Protein AF-A0A660VES6-F1 (afdb_monomer)

pLDDT: mean 96.34, std 6.21, range [49.94, 98.88]

Mean predicted aligned error: 2.84 Å

Structure (mmCIF, N/CA/C/O backbone):
data_AF-A0A660VES6-F1
#
_entry.id   AF-A0A660VES6-F1
#
loop_
_atom_site.group_PDB
_atom_site.id
_atom_site.type_symbol
_atom_site.label_atom_id
_atom_site.label_alt_id
_atom_site.label_comp_id
_atom_site.label_asym_id
_atom_site.label_entity_id
_atom_site.label_seq_id
_atom_site.pdbx_PDB_ins_code
_atom_site.Cartn_x
_atom_site.Cartn_y
_atom_site.Cartn_z
_atom_site.occupancy
_atom_site.B_iso_or_equiv
_atom_site.auth_seq_id
_atom_site.auth_comp_id
_atom_site.auth_asym_id
_atom_site.auth_atom_id
_atom_site.pdbx_PDB_model_num
ATOM 1 N N . MET A 1 1 ? -10.863 10.731 23.048 1.00 49.94 1 MET A N 1
ATOM 2 C CA . MET A 1 1 ? -9.936 10.332 21.973 1.00 49.94 1 MET A CA 1
ATOM 3 C C . MET A 1 1 ? -10.599 10.732 20.669 1.00 49.94 1 MET A C 1
ATOM 5 O O . MET A 1 1 ? -11.791 10.454 20.571 1.00 49.94 1 MET A O 1
ATOM 9 N N . PRO A 1 2 ? -9.935 11.431 19.735 1.00 53.72 2 PRO A N 1
ATOM 10 C CA . PRO A 1 2 ? -10.483 11.530 18.385 1.00 53.72 2 PRO A CA 1
ATOM 11 C C . PRO A 1 2 ? -10.665 10.105 17.840 1.00 53.72 2 PRO A C 1
ATOM 13 O O . PRO A 1 2 ? -9.830 9.239 18.099 1.00 53.72 2 PRO A O 1
ATOM 16 N N . SER A 1 3 ? -11.803 9.832 17.202 1.00 79.38 3 SER A N 1
ATOM 17 C CA . SER A 1 3 ? -12.035 8.557 16.523 1.00 79.38 3 SER A CA 1
ATOM 18 C C . SER A 1 3 ? -11.126 8.499 15.301 1.00 79.38 3 SER A C 1
ATOM 20 O O . SER A 1 3 ? -11.218 9.372 14.438 1.00 79.38 3 SER A O 1
ATOM 22 N N . THR A 1 4 ? -10.248 7.505 15.240 1.00 88.25 4 THR A N 1
ATOM 23 C CA . THR A 1 4 ? -9.456 7.222 14.043 1.00 88.25 4 THR A CA 1
ATOM 24 C C . THR A 1 4 ? -10.366 6.724 12.921 1.00 88.25 4 THR A C 1
ATOM 26 O O . THR A 1 4 ? -11.401 6.112 13.184 1.00 88.25 4 THR A O 1
ATOM 29 N N . HIS A 1 5 ? -9.992 6.994 11.673 1.00 95.56 5 HIS A N 1
ATOM 30 C CA . HIS A 1 5 ? -10.683 6.507 10.482 1.00 95.56 5 HIS A CA 1
ATOM 31 C C . HIS A 1 5 ? -10.002 5.220 9.999 1.00 95.56 5 HIS A C 1
ATOM 33 O O . HIS A 1 5 ? -8.825 5.283 9.632 1.00 95.56 5 HIS A O 1
ATOM 39 N N . PRO A 1 6 ? -10.697 4.067 9.993 1.00 97.75 6 PRO A N 1
ATOM 40 C CA . PRO A 1 6 ? -10.146 2.813 9.492 1.00 97.75 6 PRO A CA 1
ATOM 41 C C . PRO A 1 6 ? -9.957 2.860 7.971 1.00 97.75 6 PRO A C 1
ATOM 43 O O . PRO A 1 6 ? -10.928 2.958 7.217 1.00 97.75 6 PRO A O 1
ATOM 46 N N . LEU A 1 7 ? -8.707 2.786 7.523 1.00 98.50 7 LEU A N 1
ATOM 47 C CA . LEU A 1 7 ? -8.313 2.805 6.119 1.00 98.50 7 LEU A CA 1
ATOM 48 C C . LEU A 1 7 ? -7.777 1.438 5.708 1.00 98.50 7 LEU A C 1
ATOM 50 O O . LEU A 1 7 ? -6.801 0.955 6.286 1.00 98.50 7 LEU A O 1
ATOM 54 N N . LEU A 1 8 ? -8.382 0.848 4.682 1.00 98.56 8 LEU A N 1
ATOM 55 C CA . LEU A 1 8 ? -7.771 -0.237 3.922 1.00 98.56 8 LEU A CA 1
ATOM 56 C C . LEU A 1 8 ? -7.265 0.377 2.622 1.00 98.56 8 LEU A C 1
ATOM 58 O O . LEU A 1 8 ? -8.055 0.959 1.884 1.00 98.56 8 LEU A O 1
ATOM 62 N N . ILE A 1 9 ? -5.958 0.314 2.393 1.00 98.75 9 ILE A N 1
ATOM 63 C CA . ILE A 1 9 ? -5.313 0.998 1.266 1.00 98.75 9 ILE A CA 1
ATOM 64 C C . ILE A 1 9 ? -5.015 -0.032 0.178 1.00 98.75 9 ILE A C 1
ATOM 66 O O . ILE A 1 9 ? -4.273 -0.973 0.443 1.00 98.75 9 ILE A O 1
ATOM 70 N N . ASP A 1 10 ? -5.557 0.148 -1.025 1.00 98.69 10 ASP A N 1
ATOM 71 C CA . ASP A 1 10 ? -5.202 -0.640 -2.209 1.00 98.69 10 ASP A CA 1
ATOM 72 C C . ASP A 1 10 ? -4.255 0.169 -3.092 1.00 98.69 10 ASP A C 1
ATOM 74 O O . ASP A 1 10 ? -4.619 1.230 -3.594 1.00 98.69 10 ASP A O 1
ATOM 78 N N . CYS A 1 11 ? -3.016 -0.292 -3.268 1.00 98.12 11 CYS A N 1
ATOM 79 C CA . CYS A 1 11 ? -2.034 0.484 -4.018 1.00 98.12 11 CYS A CA 1
ATOM 80 C C . CYS A 1 11 ? -1.067 -0.355 -4.851 1.00 98.12 11 CYS A C 1
ATOM 82 O O . CYS A 1 11 ? -0.785 -1.529 -4.594 1.00 98.12 11 CYS A O 1
ATOM 84 N N . ASP A 1 12 ? -0.503 0.293 -5.863 1.00 98.38 12 ASP A N 1
ATOM 85 C CA . ASP A 1 12 ? 0.587 -0.196 -6.691 1.00 98.38 12 ASP A CA 1
ATOM 86 C C . ASP A 1 12 ? 1.862 0.599 -6.393 1.00 98.38 12 ASP A C 1
ATOM 88 O O . ASP A 1 12 ? 2.485 1.154 -7.294 1.00 98.38 12 ASP A O 1
ATOM 92 N N . THR A 1 13 ? 2.272 0.593 -5.112 1.00 98.38 13 THR A N 1
ATOM 93 C CA . THR A 1 13 ? 3.335 1.418 -4.505 1.00 98.38 13 THR A CA 1
ATOM 94 C C . THR A 1 13 ? 4.441 1.917 -5.441 1.00 98.38 13 THR A C 1
ATOM 96 O O . THR A 1 13 ? 5.532 1.332 -5.558 1.00 98.38 13 THR A O 1
ATOM 99 N N . GLY A 1 14 ? 4.128 3.063 -6.042 1.00 97.44 14 GLY A N 1
ATOM 100 C CA . GLY A 1 14 ? 4.993 3.977 -6.749 1.00 97.44 14 GLY A CA 1
ATOM 101 C C . GLY A 1 14 ? 5.508 5.106 -5.849 1.00 97.44 14 GLY A C 1
ATOM 102 O O . GLY A 1 14 ? 5.615 4.969 -4.630 1.00 97.44 14 GLY A O 1
ATOM 103 N N . ILE A 1 15 ? 5.851 6.247 -6.452 1.00 98.00 15 ILE A N 1
ATOM 104 C CA . ILE A 1 15 ? 6.484 7.374 -5.754 1.00 98.00 15 ILE A CA 1
ATOM 105 C C . ILE A 1 15 ? 5.446 8.096 -4.893 1.00 98.00 15 ILE A C 1
ATOM 107 O O . ILE A 1 15 ? 5.684 8.371 -3.722 1.00 98.00 15 ILE A O 1
ATOM 111 N N . ASP A 1 16 ? 4.301 8.405 -5.483 1.00 98.12 16 ASP A N 1
ATOM 112 C CA . ASP A 1 16 ? 3.153 9.049 -4.857 1.00 98.12 16 ASP A CA 1
ATOM 113 C C . ASP A 1 16 ? 2.445 8.135 -3.856 1.00 98.12 16 ASP A C 1
ATOM 115 O O . ASP A 1 16 ? 2.157 8.585 -2.749 1.00 98.12 16 ASP A O 1
ATOM 119 N N . ASP A 1 17 ? 2.266 6.849 -4.158 1.00 98.50 17 ASP A N 1
ATOM 120 C CA . ASP A 1 17 ? 1.737 5.879 -3.189 1.00 98.50 17 ASP A CA 1
ATOM 121 C C . ASP A 1 17 ? 2.617 5.763 -1.940 1.00 98.50 17 ASP A C 1
ATOM 123 O O . ASP A 1 17 ? 2.117 5.701 -0.819 1.00 98.50 17 ASP A O 1
ATOM 127 N N . ALA A 1 18 ? 3.945 5.756 -2.109 1.00 98.44 18 ALA A N 1
ATOM 128 C CA . ALA A 1 18 ? 4.863 5.745 -0.977 1.00 98.44 18 ALA A CA 1
ATOM 129 C C . ALA A 1 18 ? 4.666 6.995 -0.108 1.00 98.44 18 ALA A C 1
ATOM 131 O O . ALA A 1 18 ? 4.634 6.893 1.117 1.00 98.44 18 ALA A O 1
ATOM 132 N N . LEU A 1 19 ? 4.472 8.168 -0.720 1.00 98.31 19 LEU A N 1
ATOM 133 C CA . LEU A 1 19 ? 4.145 9.393 0.012 1.00 98.31 19 LEU A CA 1
ATOM 134 C C . LEU A 1 19 ? 2.778 9.299 0.707 1.00 98.31 19 LEU A C 1
ATOM 136 O O . LEU A 1 19 ? 2.658 9.748 1.846 1.00 98.31 19 LEU A O 1
ATOM 140 N N . ALA A 1 20 ? 1.775 8.690 0.071 1.00 98.50 20 ALA A N 1
ATOM 141 C CA . ALA A 1 20 ? 0.453 8.478 0.655 1.00 98.50 20 ALA A CA 1
ATOM 142 C C . ALA A 1 20 ? 0.506 7.537 1.870 1.00 98.50 20 ALA A C 1
ATOM 144 O O . ALA A 1 20 ? -0.061 7.858 2.914 1.00 98.50 20 ALA A O 1
ATOM 145 N N . LEU A 1 21 ? 1.253 6.431 1.782 1.00 98.56 21 LEU A N 1
ATOM 146 C CA . LEU A 1 21 ? 1.487 5.508 2.898 1.00 98.56 21 LEU A CA 1
ATOM 147 C C . LEU A 1 21 ? 2.201 6.201 4.063 1.00 98.56 21 LEU A C 1
ATOM 149 O O . LEU A 1 21 ? 1.782 6.060 5.210 1.00 98.56 21 LEU A O 1
ATOM 153 N N . LEU A 1 22 ? 3.247 6.987 3.782 1.00 98.44 22 LEU A N 1
ATOM 154 C CA . LEU A 1 22 ? 3.959 7.763 4.804 1.00 98.44 22 LEU A CA 1
ATOM 155 C C . LEU A 1 22 ? 3.044 8.801 5.466 1.00 98.44 22 LEU A C 1
ATOM 157 O O . LEU A 1 22 ? 3.084 8.972 6.685 1.00 98.44 22 LEU A O 1
ATOM 161 N N . TYR A 1 23 ? 2.204 9.475 4.678 1.00 98.25 23 TYR A N 1
ATOM 162 C CA . TYR A 1 23 ? 1.238 10.447 5.180 1.00 98.25 23 TYR A CA 1
ATOM 163 C C . TYR A 1 23 ? 0.183 9.786 6.073 1.00 98.25 23 TYR A C 1
ATOM 165 O O . TYR A 1 23 ? -0.053 10.250 7.188 1.00 98.25 23 TYR A O 1
ATOM 173 N N . ALA A 1 24 ? -0.405 8.674 5.623 1.00 98.00 24 ALA A N 1
ATOM 174 C CA . ALA A 1 24 ? -1.383 7.913 6.393 1.00 98.00 24 ALA A CA 1
ATOM 175 C C . ALA A 1 24 ? -0.772 7.361 7.691 1.00 98.00 24 ALA A C 1
ATOM 177 O O . ALA A 1 24 ? -1.372 7.500 8.753 1.00 98.00 24 ALA A O 1
ATOM 178 N N . ALA A 1 25 ? 0.446 6.812 7.640 1.00 97.56 25 ALA A N 1
ATOM 179 C CA . ALA A 1 25 ? 1.132 6.273 8.814 1.00 97.56 25 ALA A CA 1
ATOM 180 C C . ALA A 1 25 ? 1.513 7.353 9.843 1.00 97.56 25 ALA A C 1
ATOM 182 O O . ALA A 1 25 ? 1.587 7.061 11.036 1.00 97.56 25 ALA A O 1
ATOM 183 N N . GLY A 1 26 ? 1.762 8.585 9.389 1.00 96.81 26 GLY A N 1
ATOM 184 C CA . GLY A 1 26 ? 2.052 9.736 10.245 1.00 96.81 26 GLY A CA 1
ATOM 185 C C . GLY A 1 26 ? 0.815 10.497 10.739 1.00 96.81 26 GLY A C 1
ATOM 186 O O . GLY A 1 26 ? 0.955 11.390 11.577 1.00 96.81 26 GLY A O 1
ATOM 187 N N . SER A 1 27 ? -0.380 10.181 10.234 1.00 96.44 27 SER A N 1
ATOM 188 C CA . SER A 1 27 ? -1.619 10.869 10.598 1.00 96.44 27 SER A CA 1
ATOM 189 C C . SER A 1 27 ? -2.233 10.279 11.867 1.00 96.44 27 SER A C 1
ATOM 191 O O . SER A 1 27 ? -2.531 9.090 11.931 1.00 96.44 27 SER A O 1
ATOM 193 N N . ALA A 1 28 ? -2.495 11.124 12.866 1.00 95.00 28 ALA A N 1
ATOM 194 C CA . ALA A 1 28 ? -3.174 10.711 14.098 1.00 95.00 28 ALA A CA 1
ATOM 195 C C . ALA A 1 28 ? -4.664 10.375 13.890 1.00 95.00 28 ALA A C 1
ATOM 197 O O . ALA A 1 28 ? -5.271 9.746 14.754 1.00 95.00 28 ALA A O 1
ATOM 198 N N . ASP A 1 29 ? -5.239 10.788 12.758 1.00 95.38 29 ASP A N 1
ATOM 199 C CA . ASP A 1 29 ? -6.648 10.569 12.427 1.00 95.38 29 ASP A CA 1
ATOM 200 C C . ASP A 1 29 ? -6.868 9.291 11.602 1.00 95.38 29 ASP A C 1
ATOM 202 O O . ASP A 1 29 ? -8.018 8.947 11.325 1.00 95.38 29 ASP A O 1
ATOM 206 N N . ALA A 1 30 ? -5.798 8.590 11.204 1.00 96.94 30 ALA A N 1
ATOM 207 C CA . ALA A 1 30 ? -5.855 7.401 10.358 1.00 96.94 30 ALA A CA 1
ATOM 208 C C . ALA A 1 30 ? -5.471 6.128 11.126 1.00 96.94 30 ALA A C 1
ATOM 210 O O . ALA A 1 30 ? -4.456 6.067 11.818 1.00 96.94 30 ALA A O 1
ATOM 211 N N . GLU A 1 31 ? -6.263 5.075 10.945 1.00 97.56 31 GLU A N 1
ATOM 212 C CA . GLU A 1 31 ? -5.931 3.709 11.346 1.00 97.56 31 GLU A CA 1
ATOM 213 C C . GLU A 1 31 ? -5.767 2.876 10.075 1.00 97.56 31 GLU A C 1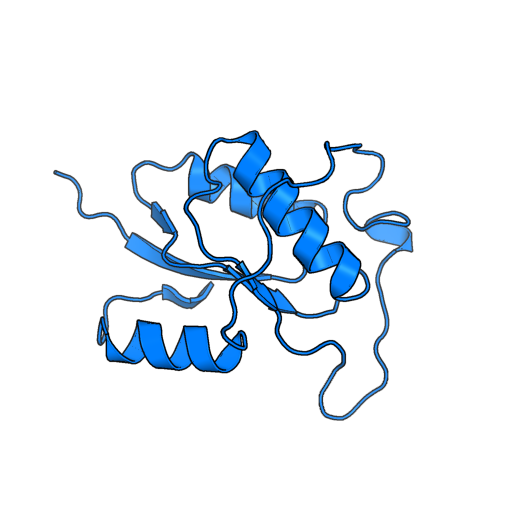
ATOM 215 O O . GLU A 1 31 ? -6.753 2.480 9.464 1.00 97.56 31 GLU A O 1
ATOM 220 N N . ILE A 1 32 ? -4.531 2.604 9.659 1.00 98.31 32 ILE A N 1
ATOM 221 C CA . ILE A 1 32 ? -4.292 1.683 8.541 1.00 98.31 32 ILE A CA 1
ATOM 222 C C . ILE A 1 32 ? -4.571 0.260 9.033 1.00 98.31 32 ILE A C 1
ATOM 224 O O . ILE A 1 32 ? -3.795 -0.270 9.830 1.00 98.31 32 ILE A O 1
ATOM 228 N N . VAL A 1 33 ? -5.673 -0.339 8.573 1.00 97.94 33 VAL A N 1
ATOM 229 C CA . VAL A 1 33 ? -6.074 -1.705 8.956 1.00 97.94 33 VAL A CA 1
ATOM 230 C C . VAL A 1 33 ? -5.317 -2.774 8.169 1.00 97.94 33 VAL A C 1
ATOM 232 O O . VAL A 1 33 ? -5.109 -3.877 8.662 1.00 97.94 33 VAL A O 1
ATOM 235 N N . GLY A 1 34 ? -4.873 -2.434 6.962 1.00 98.50 34 GLY A N 1
ATOM 236 C CA . GLY A 1 34 ? -4.140 -3.311 6.060 1.00 98.50 34 GLY A CA 1
ATOM 237 C C . GLY A 1 34 ? -3.842 -2.597 4.748 1.00 98.50 34 GLY A C 1
ATOM 238 O O . GLY A 1 34 ? -4.466 -1.579 4.429 1.00 98.50 34 GLY A O 1
ATOM 239 N N . VAL A 1 35 ? -2.877 -3.128 4.001 1.00 98.88 35 VAL A N 1
ATOM 240 C CA . VAL A 1 35 ? -2.544 -2.643 2.659 1.00 98.88 35 VAL A CA 1
ATOM 241 C C . VAL A 1 35 ? -2.639 -3.798 1.672 1.00 98.88 35 VAL A C 1
ATOM 243 O O . VAL A 1 35 ? -1.938 -4.800 1.815 1.00 98.88 35 VAL A O 1
ATOM 246 N N . SER A 1 36 ? -3.485 -3.666 0.659 1.00 98.75 36 SER A N 1
ATOM 247 C CA . SER A 1 36 ? -3.499 -4.562 -0.489 1.00 98.75 36 SER A CA 1
ATOM 248 C C . SER A 1 36 ? -2.606 -4.028 -1.604 1.00 98.75 36 SER A C 1
ATOM 250 O O . SER A 1 36 ? -2.552 -2.832 -1.878 1.00 98.75 36 SER A O 1
ATOM 252 N N . CYS A 1 37 ? -1.881 -4.936 -2.254 1.00 98.81 37 CYS A N 1
ATOM 253 C CA . CYS A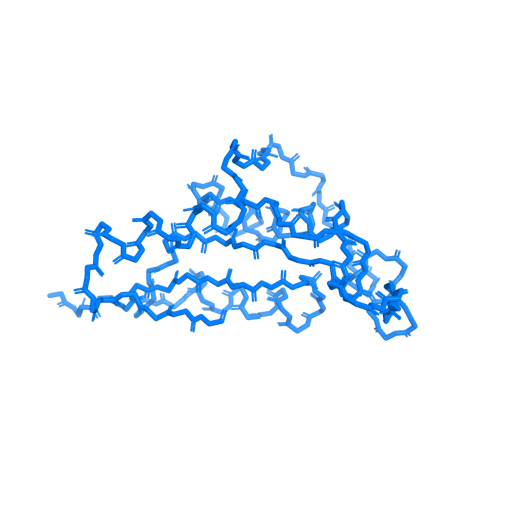 1 37 ? -0.972 -4.608 -3.344 1.00 98.81 37 CYS A CA 1
ATOM 254 C C . CYS A 1 37 ? -1.482 -5.143 -4.681 1.00 98.81 37 CYS A C 1
ATOM 256 O O . CYS A 1 37 ? -1.740 -6.343 -4.816 1.00 98.81 37 CYS A O 1
ATOM 258 N N . VAL A 1 38 ? -1.493 -4.300 -5.709 1.00 98.38 38 VAL A N 1
ATOM 259 C CA . VAL A 1 38 ? -1.816 -4.686 -7.091 1.00 98.38 38 VAL A CA 1
ATOM 260 C C . VAL A 1 38 ? -0.683 -4.293 -8.044 1.00 98.38 38 VAL A C 1
ATOM 262 O O . VAL A 1 38 ? 0.086 -3.379 -7.772 1.00 98.38 38 VAL A O 1
ATOM 265 N N . ALA A 1 39 ? -0.512 -5.019 -9.153 1.00 98.12 39 ALA A N 1
ATOM 266 C CA . ALA A 1 39 ? 0.449 -4.618 -10.182 1.00 98.12 39 ALA A CA 1
ATOM 267 C C . ALA A 1 39 ? -0.055 -3.407 -10.981 1.00 98.12 39 ALA A C 1
ATOM 269 O O . ALA A 1 39 ? -1.193 -3.402 -11.456 1.00 98.12 39 ALA A O 1
ATOM 270 N N . GLY A 1 40 ? 0.838 -2.455 -11.233 1.00 97.25 40 GLY A N 1
ATOM 271 C CA . GLY A 1 40 ? 0.542 -1.240 -11.986 1.00 97.25 40 GLY A CA 1
ATOM 272 C C . GLY A 1 40 ? 1.830 -0.497 -12.305 1.00 97.25 40 GLY A C 1
ATOM 273 O O . GLY A 1 40 ? 2.491 -0.857 -13.278 1.00 97.25 40 GLY A O 1
ATOM 274 N N . ASN A 1 41 ? 2.227 0.467 -11.473 1.00 98.06 41 ASN A N 1
ATOM 275 C CA . ASN A 1 41 ? 3.456 1.256 -11.625 1.00 98.06 41 ASN A CA 1
ATOM 276 C C . ASN A 1 41 ? 4.688 0.398 -11.950 1.00 98.06 41 ASN A C 1
ATOM 278 O O . ASN A 1 41 ? 5.435 0.708 -12.881 1.00 98.06 41 ASN A O 1
ATOM 282 N N . VAL A 1 42 ? 4.849 -0.721 -11.241 1.00 97.62 42 VAL A N 1
ATOM 283 C CA . VAL A 1 42 ? 5.791 -1.810 -11.544 1.00 97.62 42 VAL A CA 1
ATOM 284 C C . VAL A 1 42 ? 5.138 -3.170 -11.257 1.00 97.62 42 VAL A C 1
ATOM 286 O O . VAL A 1 42 ? 3.977 -3.254 -10.845 1.00 97.62 42 VAL A O 1
ATOM 289 N N . GLU A 1 43 ? 5.857 -4.261 -11.510 1.00 98.00 43 GLU A N 1
ATOM 290 C CA . GLU A 1 43 ? 5.382 -5.619 -11.260 1.00 98.00 43 GLU A CA 1
ATOM 291 C C . GLU A 1 43 ? 5.113 -5.862 -9.769 1.00 98.00 43 GLU A C 1
ATOM 293 O O . GLU A 1 43 ? 5.834 -5.378 -8.893 1.00 98.00 43 GLU A O 1
ATOM 298 N N . LEU A 1 44 ? 4.109 -6.695 -9.476 1.00 98.25 44 LEU A N 1
ATOM 299 C CA . LEU A 1 44 ? 3.645 -6.971 -8.112 1.00 98.25 44 LEU A CA 1
ATOM 300 C C . LEU A 1 44 ? 4.759 -7.302 -7.094 1.00 98.25 44 LEU A C 1
ATOM 302 O O . LEU A 1 44 ? 4.689 -6.785 -5.981 1.00 98.25 44 LEU A O 1
ATOM 306 N N . PRO A 1 45 ? 5.808 -8.095 -7.410 1.00 97.62 45 PRO A N 1
ATOM 307 C CA . PRO A 1 45 ? 6.880 -8.351 -6.446 1.00 97.62 45 PRO A CA 1
ATOM 308 C C . PRO A 1 45 ? 7.620 -7.082 -6.004 1.00 97.62 45 PRO A C 1
ATOM 310 O O . PRO A 1 45 ? 8.011 -6.972 -4.841 1.00 97.62 45 PRO A O 1
ATOM 313 N N . HIS A 1 46 ? 7.797 -6.114 -6.909 1.00 97.56 46 HIS A N 1
ATOM 314 C CA . HIS A 1 46 ? 8.378 -4.819 -6.567 1.00 97.56 46 HIS A CA 1
ATOM 315 C C . HIS A 1 46 ? 7.419 -4.000 -5.707 1.00 97.56 46 HIS A C 1
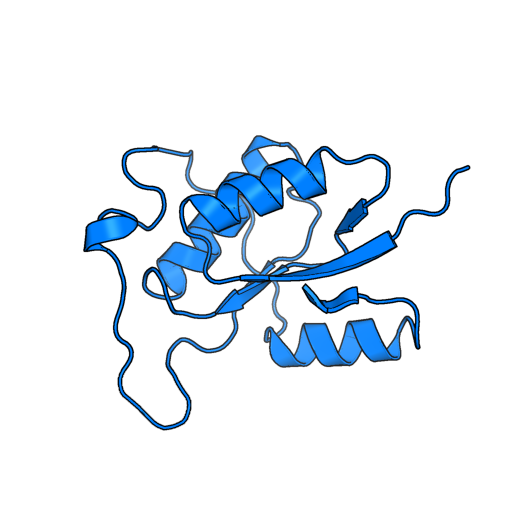ATOM 317 O O . HIS A 1 46 ? 7.861 -3.449 -4.704 1.00 97.56 46 HIS A O 1
ATOM 323 N N . ILE A 1 47 ? 6.124 -3.994 -6.032 1.00 98.38 47 ILE A N 1
ATOM 324 C CA . ILE A 1 47 ? 5.092 -3.302 -5.248 1.00 98.38 47 ILE A CA 1
ATOM 325 C C . ILE A 1 47 ? 5.037 -3.800 -3.808 1.00 98.38 47 ILE A C 1
ATOM 327 O O . ILE A 1 47 ? 5.160 -3.005 -2.878 1.00 98.38 47 ILE A O 1
ATOM 331 N N . VAL A 1 48 ? 4.928 -5.113 -3.610 1.00 98.62 48 VAL A N 1
ATOM 332 C CA . VAL A 1 48 ? 4.874 -5.718 -2.273 1.00 98.62 48 VAL A CA 1
ATOM 333 C C . VAL A 1 48 ? 6.134 -5.374 -1.481 1.00 98.62 48 VAL A C 1
ATOM 335 O O . VAL A 1 48 ? 6.050 -4.926 -0.338 1.00 98.62 48 VAL A O 1
ATOM 338 N N . ARG A 1 49 ? 7.314 -5.512 -2.102 1.00 98.38 49 ARG A N 1
ATOM 339 C CA . ARG A 1 49 ? 8.587 -5.130 -1.478 1.00 98.38 49 ARG A CA 1
ATOM 340 C C . ARG A 1 49 ? 8.597 -3.651 -1.085 1.00 98.38 49 ARG A C 1
ATOM 342 O O . ARG A 1 49 ? 8.993 -3.336 0.029 1.00 98.38 49 ARG A O 1
ATOM 349 N N . ASN A 1 50 ? 8.189 -2.760 -1.987 1.00 98.44 50 ASN A N 1
ATOM 350 C CA . ASN A 1 50 ? 8.190 -1.317 -1.752 1.00 98.44 50 ASN A CA 1
ATOM 351 C C . ASN A 1 50 ? 7.239 -0.943 -0.612 1.00 98.44 50 ASN A C 1
ATOM 353 O O . ASN A 1 50 ? 7.643 -0.206 0.281 1.00 98.44 50 ASN A O 1
ATOM 357 N N . THR A 1 51 ? 6.027 -1.503 -0.607 1.00 98.75 51 THR A N 1
ATOM 358 C CA . THR A 1 51 ? 5.020 -1.305 0.445 1.00 98.75 51 THR A CA 1
ATOM 359 C C . THR A 1 51 ? 5.583 -1.687 1.813 1.00 98.75 51 THR A C 1
ATOM 361 O O . THR A 1 51 ? 5.593 -0.874 2.735 1.00 98.75 51 THR A O 1
ATOM 364 N N . LEU A 1 52 ? 6.134 -2.903 1.928 1.00 98.75 52 LEU A N 1
ATOM 365 C CA . LEU A 1 52 ? 6.746 -3.399 3.163 1.00 98.75 52 LEU A CA 1
ATOM 366 C C . LEU A 1 52 ? 7.917 -2.512 3.609 1.00 98.75 52 LEU A C 1
ATOM 368 O O . LEU A 1 52 ? 7.983 -2.129 4.774 1.00 98.75 52 LEU A O 1
ATOM 372 N N . SER A 1 53 ? 8.818 -2.147 2.689 1.00 98.50 53 SER A N 1
ATOM 373 C CA . SER A 1 53 ? 9.961 -1.277 2.990 1.00 98.50 53 SER A CA 1
ATOM 374 C C . SER A 1 53 ? 9.531 0.109 3.477 1.00 98.50 53 SER A C 1
ATOM 376 O O . SER A 1 53 ? 10.142 0.636 4.404 1.00 98.50 53 SER A O 1
ATOM 378 N N . VAL A 1 54 ? 8.504 0.709 2.867 1.00 98.50 54 VAL A N 1
ATOM 379 C CA . VAL A 1 54 ? 7.985 2.030 3.256 1.00 98.50 54 VAL A CA 1
ATOM 380 C C . VAL A 1 54 ? 7.362 1.980 4.649 1.00 98.50 54 VAL A C 1
ATOM 382 O O . VAL A 1 54 ? 7.652 2.846 5.473 1.00 98.50 54 VAL A O 1
ATOM 385 N N . LEU A 1 55 ? 6.561 0.955 4.946 1.00 98.62 55 LEU A N 1
ATOM 386 C CA . LEU A 1 55 ? 5.951 0.785 6.266 1.00 98.62 55 LEU A CA 1
ATOM 387 C C . LEU A 1 55 ? 6.996 0.473 7.349 1.00 98.62 55 LEU A C 1
ATOM 389 O O . LEU A 1 55 ? 6.966 1.075 8.422 1.00 98.62 55 LEU A O 1
ATOM 393 N N . GLU A 1 56 ? 7.965 -0.409 7.074 1.00 98.31 56 GLU A N 1
ATOM 394 C CA . GLU A 1 56 ? 9.049 -0.727 8.018 1.00 98.31 56 GLU A CA 1
ATOM 395 C C . GLU A 1 56 ? 9.931 0.500 8.304 1.00 98.31 56 GLU A C 1
ATOM 397 O O . GLU A 1 56 ? 10.334 0.706 9.450 1.00 98.31 56 GLU A O 1
ATOM 402 N N . LEU A 1 57 ? 10.169 1.361 7.304 1.00 97.50 57 LEU A N 1
ATOM 403 C CA . LEU A 1 57 ? 10.936 2.603 7.462 1.00 97.50 57 LEU A CA 1
ATOM 404 C C . LEU A 1 57 ? 10.347 3.530 8.536 1.00 97.50 57 LEU A C 1
ATOM 406 O O . LEU A 1 57 ? 11.100 4.190 9.251 1.00 97.50 57 LEU A O 1
ATOM 410 N N . VAL A 1 58 ? 9.019 3.562 8.667 1.00 97.19 58 VAL A N 1
ATOM 411 C CA . VAL A 1 58 ? 8.306 4.363 9.679 1.00 97.19 58 VAL A CA 1
ATOM 412 C C . VAL A 1 58 ? 7.878 3.546 10.899 1.00 97.19 58 VAL A C 1
ATOM 414 O O . VAL A 1 58 ? 7.038 3.985 11.681 1.00 97.19 58 VAL A O 1
ATOM 417 N N . GLY A 1 59 ? 8.464 2.361 11.091 1.00 97.19 59 GLY A N 1
ATOM 418 C CA . GLY A 1 59 ? 8.215 1.517 12.260 1.00 97.19 59 GLY A CA 1
ATOM 419 C C . GLY A 1 59 ? 6.835 0.860 12.279 1.00 97.19 59 GLY A C 1
ATOM 420 O O . GLY A 1 59 ? 6.400 0.423 13.340 1.00 97.19 59 GLY A O 1
ATOM 421 N N . ARG A 1 60 ? 6.158 0.773 11.128 1.00 97.94 60 ARG A N 1
ATOM 422 C CA . ARG A 1 60 ? 4.820 0.187 10.972 1.00 97.94 60 ARG A CA 1
ATOM 423 C C . ARG A 1 60 ? 4.828 -1.202 10.332 1.00 97.94 60 ARG A C 1
ATOM 425 O O . ARG A 1 60 ? 3.950 -1.556 9.551 1.00 97.94 60 ARG A O 1
ATOM 432 N N . ALA A 1 61 ? 5.828 -2.010 10.679 1.00 97.88 61 ALA A N 1
ATOM 433 C CA . ALA A 1 61 ? 5.910 -3.409 10.253 1.00 97.88 61 ALA A CA 1
ATOM 434 C C . ALA A 1 61 ? 4.806 -4.307 10.863 1.00 97.88 61 ALA A C 1
ATOM 436 O O . ALA A 1 61 ? 4.744 -5.490 10.542 1.00 97.88 61 ALA A O 1
ATOM 437 N N . ASP A 1 62 ? 3.965 -3.763 11.752 1.00 97.50 62 ASP A N 1
ATOM 438 C CA . ASP A 1 62 ? 2.765 -4.401 12.303 1.00 97.50 62 ASP A CA 1
ATOM 439 C C . ASP A 1 62 ? 1.601 -4.485 11.304 1.00 97.50 62 ASP A C 1
ATOM 441 O O . ASP A 1 62 ? 0.731 -5.337 11.466 1.00 97.50 62 ASP A O 1
ATOM 445 N N . ILE A 1 63 ? 1.574 -3.616 10.288 1.00 98.44 63 ILE A N 1
ATOM 446 C CA . ILE A 1 63 ? 0.494 -3.576 9.300 1.00 98.44 63 ILE A CA 1
ATOM 447 C C . ILE A 1 63 ? 0.654 -4.742 8.322 1.00 98.44 63 ILE A C 1
ATOM 449 O O . ILE A 1 63 ? 1.710 -4.918 7.708 1.00 98.44 63 ILE A O 1
ATOM 453 N N . GLU A 1 64 ? -0.414 -5.515 8.133 1.00 98.50 64 GLU A N 1
ATOM 454 C CA . GLU A 1 64 ? -0.434 -6.587 7.142 1.00 98.50 64 GLU A CA 1
ATOM 455 C C . GLU A 1 64 ? -0.442 -6.018 5.718 1.00 98.50 64 GLU A C 1
ATOM 457 O O . GLU A 1 64 ? -1.269 -5.173 5.370 1.00 98.50 64 GLU A O 1
ATOM 462 N N . VAL A 1 65 ? 0.465 -6.529 4.884 1.00 98.88 65 VAL A N 1
ATOM 463 C CA . VAL A 1 65 ? 0.511 -6.252 3.445 1.00 98.88 65 VAL A CA 1
ATOM 464 C C . VAL A 1 65 ? 0.105 -7.515 2.694 1.00 98.88 65 VAL A C 1
ATOM 466 O O . VAL A 1 65 ? 0.814 -8.517 2.776 1.00 98.88 65 VAL A O 1
ATOM 469 N N . ALA A 1 66 ? -1.000 -7.488 1.955 1.00 98.81 66 ALA A N 1
ATOM 470 C CA . ALA A 1 66 ? -1.477 -8.626 1.170 1.00 98.81 66 ALA A CA 1
ATOM 471 C C . ALA A 1 66 ? -1.177 -8.449 -0.320 1.00 98.81 66 ALA A C 1
ATOM 473 O O . ALA 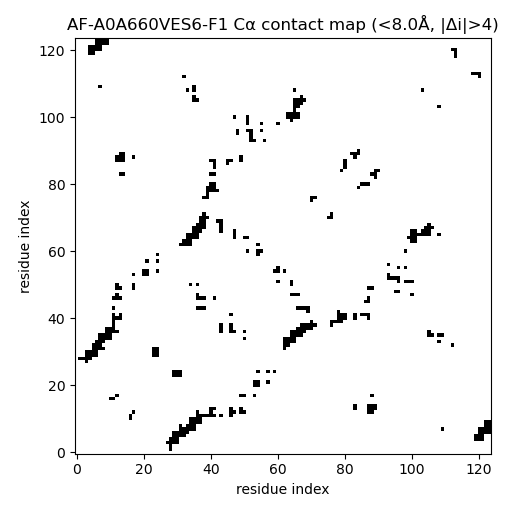A 1 66 ? -1.474 -7.419 -0.924 1.00 98.81 66 ALA A O 1
ATOM 474 N N . ALA A 1 67 ? -0.614 -9.485 -0.939 1.00 98.75 67 ALA A N 1
ATOM 475 C CA . ALA A 1 67 ? -0.403 -9.502 -2.379 1.00 98.75 67 ALA A CA 1
ATOM 476 C C . ALA A 1 67 ? -1.719 -9.821 -3.104 1.00 98.75 67 ALA A C 1
ATOM 478 O O . ALA A 1 67 ? -2.406 -10.784 -2.769 1.00 98.75 67 ALA A O 1
ATOM 479 N N . GLY A 1 68 ? -2.057 -9.017 -4.108 1.00 98.50 68 GLY A N 1
ATOM 480 C CA . GLY A 1 68 ? -3.238 -9.192 -4.943 1.00 98.50 68 GLY A CA 1
ATOM 481 C C . GLY A 1 68 ? -2.908 -9.620 -6.365 1.00 98.50 68 GLY A C 1
ATOM 482 O O . GLY A 1 68 ? -2.051 -10.466 -6.631 1.00 98.50 68 GLY A O 1
ATOM 483 N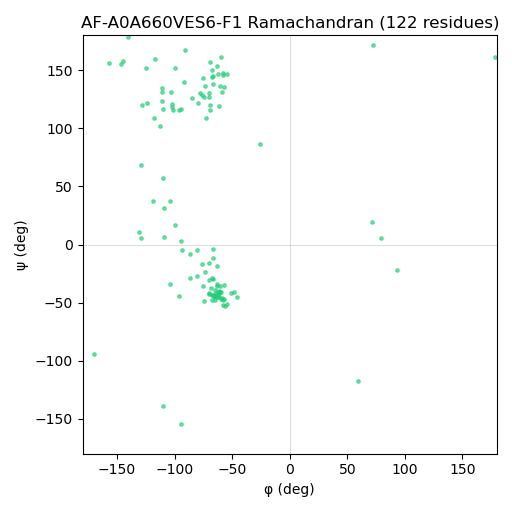 N . ARG A 1 69 ? -3.622 -9.038 -7.331 1.00 97.88 69 ARG A N 1
ATOM 484 C CA . ARG A 1 69 ? -3.483 -9.413 -8.741 1.00 97.88 69 ARG A CA 1
ATOM 485 C C . ARG A 1 69 ? -2.185 -8.874 -9.344 1.00 97.88 69 ARG A C 1
ATOM 487 O O . ARG A 1 69 ? -1.930 -7.675 -9.360 1.00 97.88 69 ARG A O 1
ATOM 494 N N . GLY A 1 70 ? -1.414 -9.777 -9.952 1.00 98.12 70 GLY A N 1
ATOM 495 C CA . GLY A 1 70 ? -0.198 -9.438 -10.701 1.00 98.12 70 GLY A CA 1
ATOM 496 C C . GLY A 1 70 ? -0.431 -8.932 -12.130 1.00 98.12 70 GLY A C 1
ATOM 497 O O . GLY A 1 70 ? 0.528 -8.579 -12.808 1.00 98.12 70 GLY A O 1
ATOM 498 N N . ALA A 1 71 ? -1.677 -8.927 -12.613 1.00 97.56 71 ALA A N 1
ATOM 499 C CA . ALA A 1 71 ? -2.025 -8.475 -13.956 1.00 97.56 71 ALA A CA 1
ATOM 500 C C . ALA A 1 71 ? -3.502 -8.037 -14.043 1.00 97.56 71 ALA A C 1
ATOM 502 O O . ALA A 1 71 ? -4.330 -8.523 -13.265 1.00 97.56 71 ALA A O 1
ATOM 503 N N . PRO A 1 72 ? -3.861 -7.174 -15.014 1.00 97.81 72 PRO A N 1
ATOM 504 C CA . PRO A 1 72 ? -5.249 -6.797 -15.261 1.00 97.81 72 PRO A CA 1
ATOM 505 C C . PRO A 1 72 ? -6.115 -7.989 -15.695 1.00 97.81 72 PRO A C 1
ATOM 507 O O . PRO A 1 72 ? -5.641 -8.918 -16.342 1.00 97.81 72 PRO A O 1
ATOM 510 N N . ILE A 1 73 ? -7.421 -7.918 -15.424 1.00 97.81 73 ILE A N 1
ATOM 511 C CA . ILE A 1 73 ? -8.377 -9.010 -15.702 1.00 97.81 73 ILE A CA 1
ATOM 512 C C . ILE A 1 73 ? -8.470 -9.357 -17.198 1.00 97.81 73 ILE A C 1
ATOM 514 O O . ILE A 1 73 ? -8.586 -10.526 -17.554 1.00 97.81 73 ILE A O 1
ATOM 518 N N . ALA A 1 74 ? -8.451 -8.349 -18.075 1.00 97.44 74 ALA A N 1
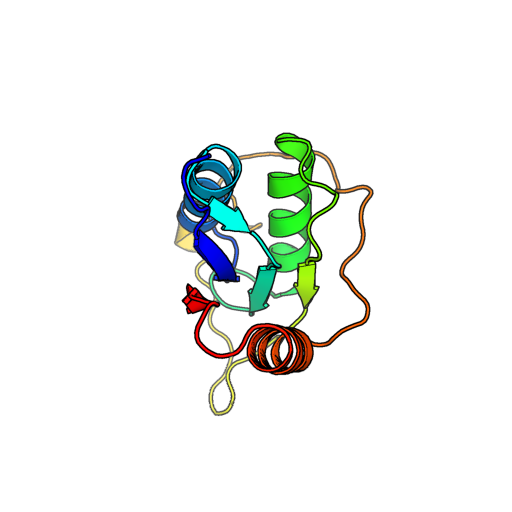ATOM 519 C CA . ALA A 1 74 ? -8.804 -8.516 -19.491 1.00 97.44 74 ALA A CA 1
ATOM 520 C C . ALA A 1 74 ? -7.769 -7.946 -20.476 1.00 97.44 74 ALA A C 1
ATOM 522 O O . ALA A 1 74 ? -8.019 -7.906 -21.680 1.00 97.44 74 ALA A O 1
ATOM 523 N N . ARG A 1 75 ? -6.619 -7.465 -19.992 1.00 97.19 75 ARG A N 1
ATOM 524 C CA . ARG A 1 75 ? -5.576 -6.866 -20.838 1.00 97.19 75 ARG A CA 1
ATOM 525 C C . ARG A 1 75 ? -4.180 -7.156 -20.286 1.00 97.19 75 ARG A C 1
ATOM 527 O O . ARG A 1 75 ? -4.055 -7.359 -19.081 1.00 97.19 75 ARG A O 1
ATOM 534 N N . PRO A 1 76 ? -3.131 -7.137 -21.128 1.00 97.81 76 PRO A N 1
ATOM 535 C CA . PRO A 1 76 ? -1.760 -7.250 -20.647 1.00 97.81 76 PRO A CA 1
ATOM 536 C C . PRO A 1 76 ? -1.419 -6.138 -19.650 1.00 97.81 76 PRO A C 1
ATOM 538 O O . PRO A 1 76 ? -1.884 -5.003 -19.803 1.00 97.81 76 PRO A O 1
ATOM 541 N N . LEU A 1 77 ? -0.579 -6.461 -18.664 1.00 97.69 77 LEU A N 1
ATOM 542 C CA . LEU A 1 77 ? 0.022 -5.464 -17.782 1.00 97.69 77 LEU A CA 1
ATOM 543 C C . LEU A 1 77 ? 0.870 -4.495 -18.618 1.00 97.69 77 LEU A C 1
ATOM 545 O O . LEU A 1 77 ? 1.614 -4.909 -19.508 1.00 97.69 77 LEU A O 1
ATOM 549 N N . ARG A 1 78 ? 0.749 -3.204 -18.321 1.00 97.00 78 ARG A N 1
ATOM 550 C CA . ARG A 1 78 ? 1.652 -2.159 -18.800 1.00 97.00 78 ARG A CA 1
ATOM 551 C C . ARG A 1 78 ? 2.094 -1.371 -17.580 1.00 97.00 78 ARG A C 1
ATOM 553 O O . ARG A 1 78 ? 1.230 -0.848 -16.884 1.00 97.00 78 ARG A O 1
ATOM 560 N N . THR A 1 79 ? 3.397 -1.346 -17.334 1.00 97.38 79 THR A N 1
ATOM 561 C CA . THR A 1 79 ? 3.997 -0.651 -16.194 1.00 97.38 79 THR A CA 1
ATOM 562 C C . THR A 1 79 ? 4.378 0.784 -16.552 1.00 97.38 79 THR A C 1
ATOM 564 O O . THR A 1 79 ? 4.385 1.151 -17.730 1.00 97.38 79 THR A O 1
ATOM 567 N N . ALA A 1 80 ? 4.687 1.587 -15.534 1.00 95.44 80 ALA A N 1
ATOM 568 C CA . ALA A 1 80 ? 5.065 2.997 -15.643 1.00 95.44 80 ALA A CA 1
ATOM 569 C C . ALA A 1 80 ? 6.492 3.244 -15.113 1.00 95.44 80 ALA A C 1
ATOM 571 O O . ALA A 1 80 ? 6.776 4.252 -14.464 1.00 95.44 80 ALA A O 1
ATOM 572 N N . ALA A 1 81 ? 7.411 2.302 -15.360 1.00 91.94 81 ALA A N 1
ATOM 573 C CA . ALA A 1 81 ? 8.794 2.362 -14.874 1.00 91.94 81 ALA A CA 1
ATOM 574 C C . ALA A 1 81 ? 9.599 3.558 -15.430 1.00 91.94 81 ALA A C 1
ATOM 576 O O . ALA A 1 81 ? 10.616 3.945 -14.858 1.00 91.94 81 ALA A O 1
ATOM 577 N N . ASP A 1 82 ? 9.149 4.163 -16.528 1.00 94.12 82 ASP A N 1
ATOM 578 C CA . ASP A 1 82 ? 9.672 5.419 -17.073 1.00 94.12 82 ASP A CA 1
ATOM 579 C C . ASP A 1 82 ? 9.374 6.629 -16.172 1.00 94.12 82 ASP A C 1
ATOM 581 O O . ASP A 1 82 ? 10.164 7.571 -16.129 1.00 94.12 82 ASP A O 1
ATOM 585 N N . THR A 1 83 ? 8.279 6.574 -15.410 1.00 95.19 83 THR A N 1
ATOM 586 C CA . THR A 1 83 ? 7.878 7.603 -14.437 1.00 95.19 83 THR A CA 1
ATOM 587 C C . THR A 1 83 ? 8.327 7.242 -13.019 1.00 95.19 83 THR A C 1
ATOM 589 O O . THR A 1 83 ? 8.894 8.066 -12.304 1.00 95.19 83 THR A O 1
ATOM 592 N N . HIS A 1 84 ? 8.138 5.983 -12.624 1.00 95.88 84 HIS A N 1
ATOM 593 C CA . HIS A 1 84 ? 8.377 5.487 -11.265 1.00 95.88 84 HIS A CA 1
ATOM 594 C C . HIS A 1 84 ? 9.766 4.875 -11.062 1.00 95.88 84 HIS A C 1
ATOM 596 O O . HIS A 1 84 ? 10.092 4.379 -9.985 1.00 95.88 84 HIS A O 1
ATOM 602 N N . GLY A 1 85 ? 10.619 4.916 -12.082 1.00 94.50 85 GLY A N 1
ATOM 603 C CA . GLY A 1 85 ? 11.934 4.294 -12.055 1.00 94.50 85 GLY A CA 1
ATOM 604 C C . GLY A 1 85 ? 11.877 2.763 -12.131 1.00 94.50 85 GLY A C 1
ATOM 605 O O . GLY A 1 85 ? 10.819 2.142 -12.006 1.00 94.50 85 GLY A O 1
ATOM 606 N N . PRO A 1 86 ? 13.043 2.114 -12.285 1.00 91.00 86 PRO A N 1
ATOM 607 C CA . PRO A 1 86 ? 13.138 0.682 -12.582 1.00 91.00 86 PRO A CA 1
ATOM 608 C C . PRO A 1 86 ? 12.641 -0.225 -11.453 1.00 91.00 86 PRO A C 1
ATOM 610 O O . PRO A 1 86 ? 12.529 -1.429 -11.644 1.00 91.00 86 PRO A O 1
ATOM 613 N N . SER A 1 87 ? 12.397 0.328 -10.263 1.00 90.81 87 SER A N 1
ATOM 614 C CA . SER A 1 87 ? 11.933 -0.440 -9.111 1.00 90.81 87 SER A CA 1
ATOM 615 C C . SER A 1 87 ? 10.723 0.169 -8.396 1.00 90.81 87 SER A C 1
ATOM 617 O O . SER A 1 87 ? 10.381 -0.289 -7.310 1.00 90.81 87 SER A O 1
ATOM 619 N N . GLY A 1 88 ? 10.075 1.180 -8.987 1.00 96.06 88 GLY A N 1
ATOM 620 C CA . GLY A 1 88 ? 8.831 1.791 -8.495 1.00 96.06 88 GLY A CA 1
ATOM 621 C C . GLY A 1 88 ? 9.002 3.026 -7.596 1.00 96.06 88 GLY A C 1
ATOM 622 O O . GLY A 1 88 ? 8.100 3.852 -7.519 1.00 96.06 88 GLY A O 1
ATOM 623 N N . LEU A 1 89 ? 10.166 3.208 -6.960 1.00 96.75 89 LEU A N 1
ATOM 624 C CA . LEU A 1 89 ? 10.432 4.312 -6.017 1.00 96.75 89 LEU A CA 1
ATOM 625 C C . LEU A 1 89 ? 11.403 5.374 -6.564 1.00 96.75 89 LEU A C 1
ATOM 627 O O . LEU A 1 89 ? 12.200 5.963 -5.829 1.00 96.75 89 LEU A O 1
ATOM 631 N N . GLY A 1 90 ? 11.391 5.598 -7.875 1.00 94.56 90 GLY A N 1
ATOM 632 C CA . GLY A 1 90 ? 12.341 6.468 -8.560 1.00 94.56 90 GLY A CA 1
ATOM 633 C C . GLY A 1 90 ? 13.777 5.986 -8.344 1.00 94.56 90 GLY A C 1
ATOM 634 O O . GLY A 1 90 ? 14.136 4.875 -8.740 1.00 94.56 90 GLY A O 1
ATOM 635 N N . TYR A 1 91 ? 14.586 6.825 -7.691 1.00 91.94 91 TYR A N 1
ATOM 636 C CA . TYR A 1 91 ? 15.980 6.533 -7.328 1.00 91.94 91 TYR A CA 1
ATOM 637 C C . TYR A 1 91 ? 16.184 6.316 -5.823 1.00 91.94 91 TYR A C 1
ATOM 639 O O . TYR A 1 91 ? 17.324 6.217 -5.365 1.00 91.94 91 TYR A O 1
ATOM 647 N N . ALA A 1 92 ? 15.103 6.270 -5.040 1.00 93.25 92 ALA A N 1
ATOM 648 C CA . ALA A 1 92 ? 15.201 5.961 -3.624 1.00 93.25 92 ALA A CA 1
ATOM 649 C C . ALA A 1 92 ? 15.657 4.506 -3.437 1.00 93.25 92 ALA A C 1
ATOM 651 O O . ALA A 1 92 ? 15.193 3.595 -4.122 1.00 93.25 92 ALA A O 1
ATOM 652 N N . SER A 1 93 ? 16.566 4.295 -2.486 1.00 90.62 93 SER A N 1
ATOM 653 C CA . SER A 1 93 ? 17.030 2.968 -2.090 1.00 90.62 93 SER A CA 1
ATOM 654 C C . SER A 1 93 ? 16.659 2.744 -0.634 1.00 90.62 93 SER A C 1
ATOM 656 O O . SER A 1 93 ? 17.209 3.391 0.259 1.00 90.62 93 SER A O 1
ATOM 658 N N . LEU A 1 94 ? 15.685 1.866 -0.408 1.00 94.31 94 LEU A N 1
ATOM 659 C CA . LEU A 1 94 ? 15.252 1.470 0.925 1.00 94.31 94 LEU A CA 1
ATOM 660 C C . LEU A 1 94 ? 15.889 0.120 1.282 1.00 94.31 94 LEU A C 1
ATOM 662 O O . LEU A 1 94 ? 16.153 -0.690 0.386 1.00 94.31 94 LEU A O 1
ATOM 666 N N . PRO A 1 95 ? 16.121 -0.157 2.576 1.00 95.19 95 PRO A N 1
ATOM 667 C CA . PRO A 1 95 ? 16.509 -1.487 3.017 1.00 95.19 95 PRO A CA 1
ATOM 668 C C . PRO A 1 95 ? 15.507 -2.544 2.544 1.00 95.19 95 PRO A C 1
ATOM 670 O O . PRO A 1 95 ? 14.300 -2.292 2.469 1.00 95.19 95 PRO A O 1
ATOM 673 N N . GLN A 1 96 ? 16.012 -3.743 2.255 1.00 95.06 96 GLN A N 1
ATOM 674 C CA . GLN A 1 96 ? 15.150 -4.894 2.013 1.00 95.06 96 GLN A CA 1
ATOM 675 C C . GLN A 1 96 ? 14.286 -5.134 3.263 1.00 95.06 96 GLN A C 1
ATOM 677 O O . GLN A 1 96 ? 14.846 -5.147 4.365 1.00 95.06 96 GLN A O 1
ATOM 682 N N . PRO A 1 97 ? 12.962 -5.312 3.110 1.00 97.31 97 PRO A N 1
ATOM 683 C CA . PRO A 1 97 ? 12.094 -5.486 4.259 1.00 97.31 97 PRO A CA 1
ATOM 684 C C . PRO A 1 97 ? 12.399 -6.821 4.937 1.00 97.31 97 PRO A C 1
ATOM 686 O O . PRO A 1 97 ? 12.729 -7.813 4.276 1.00 97.31 97 PRO A O 1
ATOM 689 N N . LYS A 1 98 ? 12.306 -6.840 6.265 1.00 97.38 98 LYS A N 1
ATOM 690 C CA . LYS A 1 98 ? 12.409 -8.064 7.071 1.00 97.38 98 LYS A CA 1
ATOM 691 C C . LYS A 1 98 ? 11.059 -8.754 7.212 1.00 97.38 98 LYS A C 1
ATOM 693 O O . LYS A 1 98 ? 11.016 -9.968 7.404 1.00 97.38 98 LYS A O 1
ATOM 698 N N . SER A 1 99 ? 9.979 -7.978 7.159 1.00 94.56 99 SER A N 1
ATOM 699 C CA . SER A 1 99 ? 8.615 -8.488 7.101 1.00 94.56 99 SER A CA 1
ATOM 700 C C . SER A 1 99 ? 8.340 -9.156 5.751 1.00 94.56 99 SER A C 1
ATOM 702 O O . SER A 1 99 ? 9.009 -8.906 4.745 1.00 94.56 99 SER A O 1
ATOM 704 N N . ALA A 1 100 ? 7.348 -10.039 5.745 1.00 96.75 100 ALA A N 1
ATOM 705 C CA . ALA A 1 100 ? 6.845 -10.695 4.549 1.00 96.75 100 ALA A CA 1
ATOM 706 C C . ALA A 1 100 ? 5.387 -10.291 4.326 1.00 96.75 100 ALA A C 1
ATOM 708 O O . ALA A 1 100 ? 4.709 -9.866 5.263 1.00 96.75 100 ALA A O 1
ATOM 709 N N . ALA A 1 101 ? 4.909 -10.454 3.094 1.00 97.31 101 ALA A N 1
ATOM 710 C CA . ALA A 1 101 ? 3.487 -10.329 2.813 1.00 97.31 101 ALA A CA 1
ATOM 711 C C . ALA A 1 101 ? 2.675 -11.324 3.659 1.00 97.31 101 ALA A C 1
ATOM 713 O O . ALA A 1 101 ? 3.142 -12.429 3.958 1.00 97.31 101 ALA A O 1
ATOM 714 N N . GLY A 1 102 ? 1.460 -10.919 4.022 1.00 97.06 102 GLY A N 1
ATOM 715 C CA . GLY A 1 102 ? 0.475 -11.767 4.674 1.00 97.06 102 GLY A CA 1
ATOM 716 C C . GLY A 1 102 ? 0.108 -12.977 3.815 1.00 97.06 102 GLY A C 1
ATOM 717 O O . GLY A 1 102 ? 0.340 -13.016 2.606 1.00 97.06 102 GLY A O 1
ATOM 718 N N . ALA A 1 103 ? -0.471 -13.991 4.457 1.00 96.44 103 ALA A N 1
ATOM 719 C CA . ALA A 1 103 ? -0.898 -15.210 3.773 1.00 96.44 103 ALA A CA 1
ATOM 720 C C . ALA A 1 103 ? -2.204 -15.030 2.976 1.00 96.44 103 ALA A C 1
ATOM 722 O O . ALA A 1 103 ? -2.522 -15.877 2.142 1.00 96.44 103 ALA A O 1
ATOM 723 N N . ARG A 1 104 ? -2.966 -13.964 3.256 1.00 97.56 104 ARG A 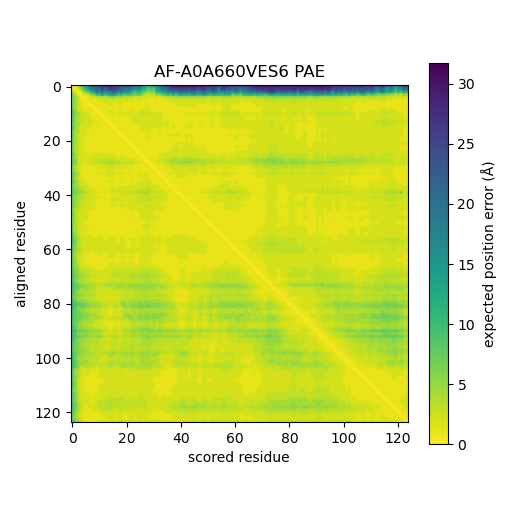N 1
ATOM 724 C CA . ARG A 1 104 ? -4.233 -13.656 2.588 1.00 97.56 104 ARG A CA 1
ATOM 725 C C . ARG A 1 104 ? -3.983 -13.099 1.186 1.00 97.56 104 ARG A C 1
ATOM 727 O O . ARG A 1 104 ? -3.051 -12.322 0.980 1.00 97.56 104 ARG A O 1
ATOM 734 N N . ASP A 1 105 ? -4.846 -13.465 0.240 1.00 98.31 105 ASP A N 1
ATOM 735 C CA . ASP A 1 105 ? -4.977 -12.707 -1.007 1.00 98.31 105 ASP A CA 1
ATOM 736 C C . ASP A 1 105 ? -5.561 -11.323 -0.685 1.00 98.31 105 ASP A C 1
ATOM 738 O O . ASP A 1 105 ? -6.398 -11.186 0.211 1.00 98.31 105 ASP A O 1
ATOM 742 N N . ALA A 1 106 ? -5.135 -10.292 -1.413 1.00 98.31 106 ALA A N 1
ATOM 743 C CA . ALA A 1 106 ? -5.640 -8.930 -1.238 1.00 98.31 106 ALA A CA 1
ATOM 744 C C . ALA A 1 106 ? -7.176 -8.833 -1.258 1.00 98.31 106 ALA A C 1
ATOM 746 O O . ALA A 1 106 ? -7.761 -8.113 -0.449 1.00 98.31 106 ALA A O 1
ATOM 747 N N . ALA A 1 107 ? -7.844 -9.558 -2.161 1.00 98.19 107 ALA A N 1
ATOM 748 C CA . ALA A 1 107 ? -9.299 -9.523 -2.249 1.00 98.19 107 ALA A CA 1
ATOM 749 C C . ALA A 1 107 ? -9.952 -10.163 -1.016 1.00 98.19 107 ALA A C 1
ATOM 751 O O . ALA A 1 107 ? -10.962 -9.653 -0.528 1.00 98.19 107 ALA A O 1
ATOM 752 N N . ASP A 1 108 ? -9.359 -11.238 -0.489 1.00 98.56 108 ASP A N 1
ATOM 753 C CA . ASP A 1 108 ? -9.830 -11.885 0.736 1.00 98.56 108 ASP A CA 1
ATOM 754 C C . ASP A 1 108 ? -9.641 -10.962 1.947 1.00 98.56 108 ASP A C 1
ATOM 756 O O . ASP A 1 108 ? -10.587 -10.791 2.713 1.00 98.56 108 ASP A O 1
ATOM 760 N N . MET A 1 109 ? -8.494 -10.277 2.067 1.00 98.62 109 MET A N 1
ATOM 761 C CA . MET A 1 109 ? -8.282 -9.242 3.092 1.00 98.62 109 MET A CA 1
ATOM 762 C C . MET A 1 109 ? -9.381 -8.172 3.027 1.00 98.62 109 MET A C 1
ATOM 764 O O . MET A 1 109 ? -10.027 -7.901 4.037 1.00 98.62 109 MET A O 1
ATOM 768 N N . ILE A 1 110 ? -9.650 -7.605 1.846 1.00 98.56 110 ILE A N 1
ATOM 769 C CA . ILE A 1 110 ? -10.689 -6.575 1.677 1.00 98.56 110 ILE A CA 1
ATOM 770 C C . ILE A 1 110 ? -12.061 -7.085 2.135 1.00 98.56 110 ILE A C 1
ATOM 772 O O . ILE A 1 110 ? -12.771 -6.396 2.871 1.00 98.56 110 ILE A O 1
ATOM 776 N N . ILE A 1 111 ? -12.446 -8.293 1.717 1.00 98.50 111 ILE A N 1
ATOM 777 C CA . ILE A 1 111 ? -13.742 -8.889 2.067 1.00 98.50 111 ILE A CA 1
ATOM 778 C C . ILE A 1 111 ? -13.839 -9.155 3.573 1.00 98.50 111 ILE A C 1
ATOM 780 O O . ILE A 1 111 ? -14.887 -8.905 4.176 1.00 98.50 111 ILE A O 1
ATOM 784 N N . GLU A 1 112 ? -12.784 -9.696 4.174 1.00 98.38 112 GLU A N 1
ATOM 785 C CA . GLU A 1 112 ? -12.745 -10.044 5.590 1.00 98.38 112 GLU A CA 1
ATOM 786 C C . GLU A 1 112 ? -12.785 -8.804 6.483 1.00 98.38 112 GLU A C 1
ATOM 788 O O . GLU A 1 112 ? -13.631 -8.750 7.376 1.00 98.38 112 GLU A O 1
ATOM 793 N N . GLU A 1 113 ? -11.968 -7.783 6.208 1.00 98.12 113 GLU A N 1
ATOM 794 C CA . GLU A 1 113 ? -11.962 -6.540 6.990 1.00 98.12 113 GLU A CA 1
ATOM 795 C C . GLU A 1 113 ? -13.301 -5.795 6.873 1.00 98.12 113 GLU A C 1
ATOM 797 O O . GLU A 1 113 ? -13.865 -5.355 7.878 1.00 98.12 113 GLU A O 1
ATOM 802 N N . ALA A 1 114 ? -13.882 -5.727 5.669 1.00 97.75 114 ALA A N 1
ATOM 803 C CA . ALA A 1 114 ? -15.191 -5.105 5.463 1.00 97.75 114 ALA A CA 1
ATOM 804 C C . ALA A 1 114 ? -16.323 -5.835 6.211 1.00 97.75 114 ALA A C 1
ATOM 806 O O . ALA A 1 114 ? -17.271 -5.203 6.682 1.00 97.75 114 ALA A O 1
ATOM 807 N N . ARG A 1 115 ? -16.242 -7.168 6.338 1.00 98.19 115 ARG A N 1
ATOM 808 C CA . ARG A 1 115 ? -17.195 -7.967 7.129 1.00 98.19 115 ARG A CA 1
ATOM 809 C C . ARG A 1 115 ? -16.962 -7.836 8.630 1.00 98.19 115 ARG A C 1
ATOM 811 O O . ARG A 1 115 ? -17.933 -7.860 9.382 1.00 98.19 115 ARG A O 1
ATOM 818 N N . ALA A 1 116 ? -15.707 -7.729 9.056 1.00 97.50 116 ALA A N 1
ATOM 819 C CA . ALA A 1 116 ? -15.340 -7.580 10.458 1.00 97.50 116 ALA A CA 1
ATOM 820 C C . ALA A 1 116 ? -15.723 -6.201 11.015 1.00 97.50 116 ALA A C 1
ATOM 822 O O . ALA A 1 116 ? -16.056 -6.105 12.196 1.00 97.50 116 ALA A O 1
ATOM 823 N N . ARG A 1 117 ? -15.730 -5.157 10.171 1.00 95.88 117 ARG A N 1
ATOM 824 C CA . ARG A 1 117 ? -16.072 -3.774 10.549 1.00 95.88 117 ARG A CA 1
ATOM 825 C C . ARG A 1 117 ? -17.126 -3.143 9.613 1.00 95.88 117 ARG A C 1
ATOM 827 O O . ARG A 1 117 ? -16.808 -2.241 8.827 1.00 95.88 117 ARG A O 1
ATOM 834 N N . PRO A 1 118 ? -18.390 -3.614 9.642 1.00 97.19 118 PRO A N 1
ATOM 835 C CA . PRO A 1 118 ? -19.411 -3.187 8.688 1.00 97.19 118 PRO A CA 1
ATOM 836 C C . PRO A 1 118 ? -19.700 -1.683 8.753 1.00 97.19 118 PRO A C 1
ATOM 838 O O . PRO A 1 118 ? -20.179 -1.175 9.763 1.00 97.19 118 PRO A O 1
ATOM 841 N N . GLY A 1 119 ? -19.469 -0.980 7.642 1.00 96.19 119 GLY A N 1
ATOM 842 C CA . GLY A 1 119 ? -19.738 0.458 7.523 1.00 96.19 119 GLY A CA 1
ATOM 843 C C . GLY A 1 119 ? -18.676 1.373 8.141 1.00 96.19 119 GLY A C 1
ATOM 844 O O . GLY A 1 119 ? -18.883 2.583 8.158 1.00 96.19 119 GLY A O 1
ATOM 845 N N . GLU A 1 120 ? -17.558 0.821 8.622 1.00 96.94 120 GLU A N 1
ATOM 846 C CA . GLU A 1 120 ? -16.466 1.594 9.233 1.00 96.94 120 GLU A CA 1
ATOM 847 C C . GLU A 1 120 ? -15.253 1.751 8.306 1.00 96.94 120 GLU A C 1
ATOM 849 O O . GLU A 1 120 ? -14.589 2.785 8.336 1.00 96.94 120 GLU A O 1
ATOM 854 N N . ILE A 1 121 ? -14.957 0.737 7.480 1.00 97.88 121 ILE A N 1
ATOM 855 C CA . ILE A 1 121 ? -13.805 0.755 6.569 1.00 97.88 121 ILE A CA 1
ATOM 856 C C . ILE A 1 121 ? -14.022 1.761 5.440 1.00 97.88 121 ILE A C 1
ATOM 858 O O . ILE A 1 121 ? -14.994 1.673 4.686 1.00 97.88 121 ILE A O 1
ATOM 862 N N . THR A 1 122 ? -13.051 2.653 5.264 1.00 98.12 122 THR A N 1
ATOM 863 C CA . THR A 1 122 ? -12.854 3.385 4.012 1.00 98.12 122 THR A CA 1
ATOM 864 C C . THR A 1 122 ? -11.801 2.651 3.186 1.00 98.12 122 THR A C 1
ATOM 866 O O . THR A 1 122 ? -10.653 2.532 3.611 1.00 98.12 122 THR A O 1
ATOM 869 N N . LEU A 1 123 ? -12.203 2.137 2.022 1.00 98.19 123 LEU A N 1
ATOM 870 C CA . LEU A 1 123 ? -11.274 1.629 1.013 1.00 98.19 123 LEU A CA 1
ATOM 871 C C . LEU A 1 123 ? -10.711 2.827 0.241 1.00 98.19 123 LEU A C 1
ATOM 873 O O . LEU A 1 123 ? -11.496 3.609 -0.306 1.00 98.19 123 LEU A O 1
ATOM 877 N N . VAL A 1 124 ? -9.389 2.974 0.244 1.00 97.06 124 VAL A N 1
ATOM 878 C CA . VAL A 1 124 ? -8.649 4.038 -0.452 1.00 97.06 124 VAL A CA 1
ATOM 879 C C . VAL A 1 124 ? -7.894 3.436 -1.617 1.00 97.06 124 VAL A C 1
ATOM 881 O O . VAL A 1 124 ? -7.160 2.457 -1.359 1.00 97.06 124 VAL A O 1
#

Solvent-accessible surface area (backbone atoms only — not comparable to full-atom values): 6792 Å² total; per-residue (Å²): 128,86,79,55,43,40,30,36,38,61,42,35,31,23,55,66,48,47,50,49,52,54,49,46,74,69,34,87,57,44,34,73,72,31,35,29,28,32,36,37,34,34,57,33,74,44,16,49,47,42,46,46,24,56,34,44,74,73,71,42,67,84,52,48,35,18,53,43,52,67,50,56,96,88,50,82,74,68,62,38,37,92,77,19,2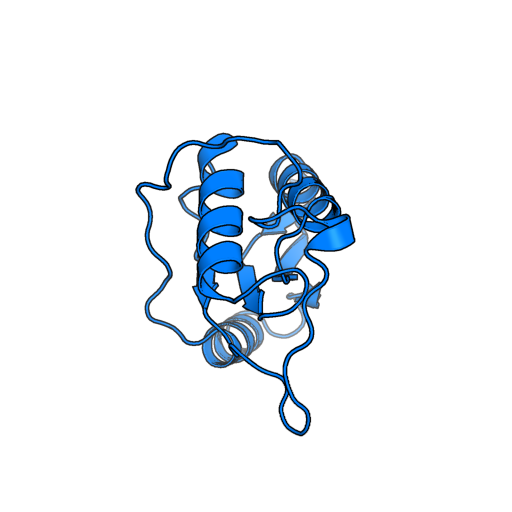2,94,64,9,44,46,88,66,83,74,69,83,51,87,72,72,67,44,94,48,46,20,67,56,47,54,55,50,52,43,66,74,37,72,94,55,62,43,80,80

Secondary structure (DSSP, 8-state):
-PPPEEEEEEE---HHHHHHHHHHHH-TTEEEEEEEE-SSSS-HHHHHHHHHHHHHHTT-TTS-EEE--SS-SSS-----HHHH-TTSSTT--PPPPSS---SS-HHHHHHHHHHHSTTT-EE-

Sequence (124 aa):
MPSTHPLLIDCDTGIDDALALLYAAGSADAEIVGVSCVAGNVELPHIVRNTLSVLELVGRADIEVAAGRGAPIARPLRTAADTHGPSGLGYASLPQPKSAAGARDAADMIIEEARARPGEITLV

Radius of gyration: 14.14 Å; Cα contacts (8 Å, |Δi|>4): 243; chains: 1; bounding box: 37×27×43 Å

Nearest PDB structures (foldseek):
  2mas-assembly1_C  TM=9.647E-01  e=3.640E-09  Crithidia fasciculata
  5tsq-assembly1_A  TM=9.623E-01  e=7.183E-09  Leishmania braziliensis braziliensis
  3g5i-assembly1_A  TM=9.642E-01  e=1.178E-08  Escherichia coli K-12
  6ba0-assembly1_B  TM=9.009E-01  e=1.178E-08  Gardnerella vaginalis 315-A
  3t8i-assembly1_D  TM=9.300E-01  e=4.052E-08  Saccharolobus solfataricus P2

Foldseek 3Di:
DQAAAEEEEEDQQAQVVLVVLV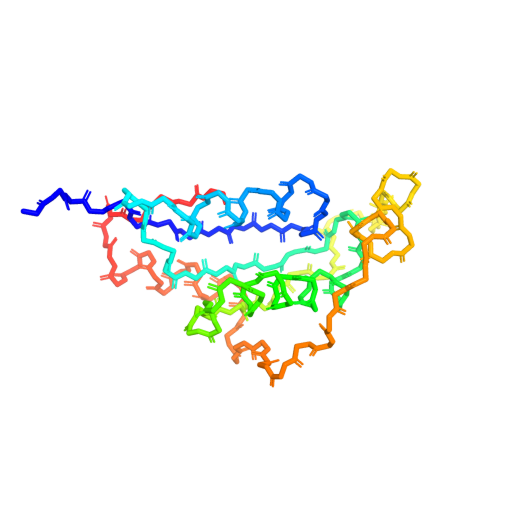VQLPDPNHDDQAYEHEHEQHFQVLSQQNSLQSCVVSVNNVHAYAYEYRADPPDGHDHNCVPRPPRRNNPDDTDGHPHDHDPDYRVRVVVVVCVVPPPRYDYD